Protein AF-A0A1H5GTV0-F1 (afdb_monomer_lite)

Radius of gyration: 33.2 Å; chains: 1; bounding box: 64×78×107 Å

pLDDT: mean 80.51, std 19.29, range [33.38, 98.75]

Structure (mmCIF, N/CA/C/O backbone):
data_AF-A0A1H5GTV0-F1
#
_entry.id   AF-A0A1H5GTV0-F1
#
loop_
_atom_site.group_PDB
_atom_site.id
_atom_site.type_symbol
_atom_site.label_atom_id
_atom_site.label_alt_id
_atom_site.label_comp_id
_atom_site.label_asym_id
_atom_site.label_entity_id
_atom_site.label_seq_id
_atom_site.pdbx_PDB_ins_code
_atom_site.Cartn_x
_atom_site.Cartn_y
_atom_site.Cartn_z
_atom_site.occupancy
_atom_site.B_iso_or_equiv
_atom_site.auth_seq_id
_atom_site.auth_comp_id
_atom_site.auth_asym_id
_atom_site.auth_atom_id
_atom_site.pdbx_PDB_model_num
ATOM 1 N N . MET A 1 1 ? 32.124 -64.318 -71.997 1.00 38.62 1 MET A N 1
ATOM 2 C CA . MET A 1 1 ? 33.163 -63.398 -71.486 1.00 38.62 1 MET A CA 1
ATOM 3 C C . MET A 1 1 ? 32.448 -62.224 -70.822 1.00 38.62 1 MET A C 1
ATOM 5 O O . MET A 1 1 ? 31.796 -61.453 -71.511 1.00 38.62 1 MET A O 1
ATOM 9 N N . ILE A 1 2 ? 32.434 -62.181 -69.488 1.00 40.75 2 ILE A N 1
ATOM 10 C CA . ILE A 1 2 ? 31.764 -61.141 -68.688 1.00 40.75 2 ILE A CA 1
ATOM 11 C C . ILE A 1 2 ? 32.607 -59.867 -68.754 1.00 40.75 2 ILE A C 1
ATOM 13 O O . ILE A 1 2 ? 33.813 -59.934 -68.526 1.00 40.75 2 ILE A O 1
ATOM 17 N N . ASN A 1 3 ? 31.994 -58.711 -69.017 1.00 38.91 3 ASN A N 1
ATOM 18 C CA . ASN A 1 3 ? 32.644 -57.432 -68.742 1.00 38.91 3 ASN A CA 1
ATOM 19 C C . ASN A 1 3 ? 31.648 -56.430 -68.146 1.00 38.91 3 ASN A C 1
ATOM 21 O O . ASN A 1 3 ? 30.817 -55.837 -68.832 1.00 38.91 3 ASN A O 1
ATOM 25 N N . LEU A 1 4 ? 31.739 -56.291 -66.822 1.00 50.94 4 LEU A N 1
ATOM 26 C CA . LEU A 1 4 ? 31.123 -55.240 -66.024 1.00 50.94 4 LEU A CA 1
ATOM 27 C C . LEU A 1 4 ? 31.683 -53.878 -66.450 1.00 50.94 4 LEU A C 1
ATOM 29 O O . LEU A 1 4 ? 32.868 -53.618 -66.243 1.00 50.94 4 LEU A O 1
ATOM 33 N N . LYS A 1 5 ? 30.824 -52.947 -66.879 1.00 46.97 5 LYS A N 1
ATOM 34 C CA . LYS A 1 5 ? 31.065 -51.515 -66.636 1.00 46.97 5 LYS A CA 1
ATOM 35 C C . LYS A 1 5 ? 29.767 -50.692 -66.630 1.00 46.97 5 LYS A C 1
ATOM 37 O O . LYS A 1 5 ? 29.297 -50.216 -67.650 1.00 46.97 5 LYS A O 1
ATOM 42 N N . LYS A 1 6 ? 29.321 -50.442 -65.392 1.00 53.03 6 LYS A N 1
ATOM 43 C CA . LYS A 1 6 ? 28.802 -49.163 -64.863 1.00 53.03 6 LYS A CA 1
ATOM 44 C C . LYS A 1 6 ? 27.323 -48.812 -65.105 1.00 53.03 6 LYS A C 1
ATOM 46 O O . LYS A 1 6 ? 26.967 -48.007 -65.955 1.00 53.03 6 LYS A O 1
ATOM 51 N N . LEU A 1 7 ? 26.520 -49.360 -64.189 1.00 46.00 7 LEU A N 1
ATOM 52 C CA . LEU A 1 7 ? 25.324 -48.808 -63.530 1.00 46.00 7 LEU A CA 1
ATOM 53 C C . LEU A 1 7 ? 25.080 -47.287 -63.737 1.00 46.00 7 LEU A C 1
ATOM 55 O O . LEU A 1 7 ? 25.911 -46.480 -63.307 1.00 46.00 7 LEU A O 1
ATOM 59 N N . PRO A 1 8 ? 23.906 -46.861 -64.249 1.00 48.12 8 PRO A N 1
ATOM 60 C CA . PRO A 1 8 ? 23.530 -45.444 -64.359 1.00 48.12 8 PRO A CA 1
ATOM 61 C C . PRO A 1 8 ? 23.118 -44.799 -63.017 1.00 48.12 8 PRO A C 1
ATOM 63 O O . PRO A 1 8 ? 22.805 -43.611 -62.971 1.00 48.12 8 PRO A O 1
ATOM 66 N N . ALA A 1 9 ? 23.166 -45.537 -61.904 1.00 54.66 9 ALA A N 1
ATOM 67 C CA . ALA A 1 9 ? 22.713 -45.075 -60.589 1.00 54.66 9 ALA A CA 1
ATOM 68 C C . ALA A 1 9 ? 23.654 -44.058 -59.899 1.00 54.66 9 ALA A C 1
ATOM 70 O O . ALA A 1 9 ? 23.235 -43.355 -58.984 1.00 54.66 9 ALA A O 1
ATOM 71 N N . LEU A 1 10 ? 24.912 -43.920 -60.344 1.00 48.91 10 LEU A N 1
ATOM 72 C CA . LEU A 1 10 ? 25.906 -43.052 -59.685 1.00 48.91 10 LEU A CA 1
ATOM 73 C C . LEU A 1 10 ? 26.010 -41.630 -60.278 1.00 48.91 10 LEU A C 1
ATOM 75 O O . LEU A 1 10 ? 26.738 -40.792 -59.748 1.00 48.91 10 LEU A O 1
ATOM 79 N N . ARG A 1 11 ? 25.296 -41.337 -61.377 1.00 46.72 11 ARG A N 1
ATOM 80 C CA . ARG A 1 11 ? 25.207 -39.975 -61.946 1.00 46.72 11 ARG A CA 1
ATOM 81 C C . ARG A 1 11 ? 24.073 -39.154 -61.330 1.00 46.72 11 ARG A C 1
ATOM 83 O O . ARG A 1 11 ? 24.246 -37.957 -61.135 1.00 46.72 11 ARG A O 1
ATOM 90 N N . PHE A 1 12 ? 22.977 -39.800 -60.934 1.00 50.78 12 PHE A N 1
ATOM 91 C CA . PHE A 1 12 ? 21.852 -39.134 -60.269 1.00 50.78 12 PHE A CA 1
ATOM 92 C C . PHE A 1 12 ? 22.121 -38.830 -58.786 1.00 50.78 12 PHE A C 1
ATOM 94 O O . PHE A 1 12 ? 21.605 -37.846 -58.266 1.00 50.78 12 PHE A O 1
ATOM 101 N N . LEU A 1 13 ? 23.017 -39.580 -58.128 1.00 50.31 13 LEU A N 1
ATOM 102 C CA . LEU A 1 13 ? 23.413 -39.314 -56.738 1.00 50.31 13 LEU A CA 1
ATOM 103 C C . LEU A 1 13 ? 24.274 -38.042 -56.588 1.00 50.31 13 LEU A C 1
ATOM 105 O O . LEU A 1 13 ? 24.208 -37.371 -55.564 1.00 50.31 13 LEU A O 1
ATOM 109 N N . LYS A 1 14 ? 25.047 -37.661 -57.618 1.00 51.34 14 LYS A N 1
ATOM 110 C CA . LYS A 1 14 ? 25.846 -36.419 -57.603 1.00 51.34 14 LYS A CA 1
ATOM 111 C C . LYS A 1 14 ? 25.036 -35.160 -57.918 1.00 51.34 14 LYS A C 1
ATOM 113 O O . LYS A 1 14 ? 25.484 -34.070 -57.581 1.00 51.34 14 LYS A O 1
ATOM 118 N N . LEU A 1 15 ? 23.857 -35.299 -58.527 1.00 51.72 15 LEU A N 1
ATOM 119 C CA . LEU A 1 15 ? 22.983 -34.165 -58.840 1.00 51.72 15 LEU A CA 1
ATOM 120 C C . LEU A 1 15 ? 22.127 -33.741 -57.632 1.00 51.72 15 LEU A C 1
ATOM 122 O O . LEU A 1 15 ? 21.755 -32.579 -57.522 1.00 51.72 15 LEU A O 1
ATOM 126 N N . PHE A 1 16 ? 21.873 -34.653 -56.687 1.00 51.97 16 PHE A N 1
ATOM 127 C CA . PHE A 1 16 ? 21.054 -34.382 -55.498 1.00 51.97 16 PHE A CA 1
ATOM 128 C C . PHE A 1 16 ? 21.821 -33.678 -54.358 1.00 51.97 16 PHE A C 1
ATOM 130 O O . PHE A 1 16 ? 21.220 -33.042 -53.499 1.00 51.97 16 PHE A O 1
ATOM 137 N N . VAL A 1 17 ? 23.159 -33.728 -54.365 1.00 55.53 17 VAL A N 1
ATOM 138 C CA . VAL A 1 17 ? 24.016 -33.134 -53.314 1.00 55.53 17 VAL A CA 1
ATOM 139 C C . VAL A 1 17 ? 24.286 -31.632 -53.538 1.00 55.53 17 VAL A C 1
ATOM 141 O O . VAL A 1 17 ? 24.725 -30.942 -52.623 1.00 55.53 17 VAL A O 1
ATOM 144 N N . LEU A 1 18 ? 23.965 -31.078 -54.714 1.00 53.81 18 LEU A N 1
ATOM 145 C CA . LEU A 1 18 ? 24.258 -29.675 -55.052 1.00 53.81 18 LEU A CA 1
ATOM 146 C C . LEU A 1 18 ? 23.161 -28.671 -54.630 1.00 53.81 18 LEU A C 1
ATOM 148 O O . LEU A 1 18 ? 23.347 -27.469 -54.781 1.00 53.81 18 LEU A O 1
ATOM 152 N N . ILE A 1 19 ? 22.026 -29.128 -54.086 1.00 55.78 19 ILE A N 1
ATOM 153 C CA . ILE A 1 19 ? 20.874 -28.252 -53.771 1.00 55.78 19 ILE A CA 1
ATOM 154 C C . ILE A 1 19 ? 20.843 -27.826 -52.284 1.00 55.78 19 ILE A C 1
ATOM 156 O O . ILE A 1 19 ? 20.108 -26.918 -51.912 1.00 55.78 19 ILE A O 1
ATOM 160 N N . ILE A 1 20 ? 21.700 -28.388 -51.422 1.00 56.00 20 ILE A N 1
ATOM 161 C CA . ILE A 1 20 ? 21.651 -28.143 -49.961 1.00 56.00 20 ILE A CA 1
ATOM 162 C C . ILE A 1 20 ? 22.485 -26.913 -49.522 1.00 56.00 20 ILE A C 1
ATOM 164 O O . ILE A 1 20 ? 22.462 -26.523 -48.361 1.00 56.00 20 ILE A O 1
ATOM 168 N N . VAL A 1 21 ? 23.190 -26.234 -50.437 1.00 54.91 21 VAL A N 1
ATOM 169 C CA . VAL A 1 21 ? 24.050 -25.070 -50.107 1.00 54.91 21 VAL A CA 1
ATOM 170 C C . VAL A 1 21 ? 23.490 -23.708 -50.533 1.00 54.91 21 VAL A C 1
ATOM 172 O O . VAL A 1 21 ? 24.156 -22.687 -50.364 1.00 54.91 21 VAL A O 1
ATOM 175 N N . LEU A 1 22 ? 22.243 -23.640 -51.007 1.00 51.62 22 LEU A N 1
ATOM 176 C CA . LEU A 1 22 ? 21.575 -22.367 -51.288 1.00 51.62 22 LEU A CA 1
ATOM 177 C C . LEU A 1 22 ? 20.896 -21.805 -50.034 1.00 51.62 22 LEU A C 1
ATOM 179 O O . LEU A 1 22 ? 19.688 -21.861 -49.849 1.00 51.62 22 LEU A O 1
ATOM 183 N N . SER A 1 23 ? 21.754 -21.189 -49.224 1.00 42.47 23 SER A N 1
ATOM 184 C CA . SER A 1 23 ? 21.505 -19.911 -48.564 1.00 42.47 23 SER A CA 1
ATOM 185 C C . SER A 1 23 ? 20.388 -19.880 -47.518 1.00 42.47 23 SER A C 1
ATOM 187 O O . SER A 1 23 ? 19.271 -19.416 -47.741 1.00 42.47 23 SER A O 1
ATOM 189 N N . CYS A 1 24 ? 20.778 -20.223 -46.287 1.00 45.84 24 CYS A N 1
ATOM 190 C CA . CYS A 1 24 ? 20.332 -19.455 -45.133 1.00 45.84 24 CYS A CA 1
ATOM 191 C C . CYS A 1 24 ? 20.710 -17.994 -45.403 1.00 45.84 24 CYS A C 1
ATOM 193 O O . CYS A 1 24 ? 21.855 -17.589 -45.187 1.00 45.84 24 CYS A O 1
ATOM 195 N N . SER A 1 25 ? 19.768 -17.204 -45.919 1.00 46.16 25 SER A N 1
ATOM 196 C CA . SER A 1 25 ? 19.901 -15.760 -45.878 1.00 46.16 25 SER A CA 1
ATOM 197 C C . SER A 1 25 ? 19.856 -15.376 -44.405 1.00 46.16 25 SER A C 1
ATOM 199 O O . SER A 1 25 ? 18.794 -15.098 -43.844 1.00 46.16 25 SER A O 1
ATOM 201 N N . GLN A 1 26 ? 21.022 -15.351 -43.759 1.00 52.97 26 GLN A N 1
ATOM 202 C CA . GLN A 1 26 ? 21.234 -14.430 -42.665 1.00 52.97 26 GLN A CA 1
ATOM 203 C C . GLN A 1 26 ? 21.031 -13.047 -43.274 1.00 52.97 26 GLN A C 1
ATOM 205 O O . GLN A 1 26 ? 21.976 -12.370 -43.676 1.00 52.97 26 GLN A O 1
ATOM 210 N N . SER A 1 27 ? 19.777 -12.593 -43.310 1.00 47.53 27 SER A N 1
ATOM 211 C CA . SER A 1 27 ? 19.550 -11.194 -43.050 1.00 47.53 27 SER A CA 1
ATOM 212 C C . SER A 1 27 ? 20.200 -10.997 -41.689 1.00 47.53 27 SER A C 1
ATOM 214 O O . SER A 1 27 ? 19.625 -11.338 -40.650 1.00 47.53 27 SER A O 1
ATOM 216 N N . LYS A 1 28 ? 21.428 -10.475 -41.688 1.00 46.12 28 LYS A N 1
ATOM 217 C CA . LYS A 1 28 ? 21.802 -9.543 -40.647 1.00 46.12 28 LYS A CA 1
ATOM 218 C C . LYS A 1 28 ? 20.681 -8.524 -40.722 1.00 46.12 28 LYS A C 1
ATOM 220 O O . LYS A 1 28 ? 20.693 -7.639 -41.570 1.00 46.12 28 LYS A O 1
ATOM 225 N N . LYS A 1 29 ? 19.639 -8.723 -39.907 1.00 41.28 29 LYS A N 1
ATOM 226 C CA . LYS A 1 29 ? 18.882 -7.592 -39.426 1.00 41.28 29 LYS A CA 1
ATOM 227 C C . LYS A 1 29 ? 20.004 -6.759 -38.864 1.00 41.28 29 LYS A C 1
ATOM 229 O O . LYS A 1 29 ? 20.631 -7.163 -37.884 1.00 41.28 29 LYS A O 1
ATOM 234 N N . GLU A 1 30 ? 20.361 -5.698 -39.580 1.00 39.78 30 GLU A N 1
ATOM 235 C CA . GLU A 1 30 ? 20.991 -4.583 -38.927 1.00 39.78 30 GLU A CA 1
ATOM 236 C C . GLU A 1 30 ? 20.186 -4.459 -37.650 1.00 39.78 30 GLU A C 1
ATOM 238 O O . GLU A 1 30 ? 18.960 -4.280 -37.681 1.00 39.78 30 GLU A O 1
ATOM 243 N N . THR A 1 31 ? 20.841 -4.704 -36.520 1.00 41.12 31 THR A N 1
ATOM 244 C CA . THR A 1 31 ? 20.391 -4.105 -35.293 1.00 41.12 31 THR A CA 1
ATOM 245 C C . THR A 1 31 ? 20.411 -2.640 -35.669 1.00 41.12 31 THR A C 1
ATOM 247 O O . THR A 1 31 ? 21.452 -1.989 -35.588 1.00 41.12 31 THR A O 1
ATOM 250 N N . LYS A 1 32 ? 19.276 -2.140 -36.190 1.00 37.19 32 LYS A N 1
ATOM 251 C CA . LYS A 1 32 ? 18.894 -0.751 -36.080 1.00 37.19 32 LYS A CA 1
ATOM 252 C C . LYS A 1 32 ? 19.260 -0.525 -34.639 1.00 37.19 32 LYS A C 1
ATOM 254 O O . LYS A 1 32 ? 18.668 -1.160 -33.763 1.00 37.19 32 LYS A O 1
ATOM 259 N N . LYS A 1 33 ? 20.345 0.218 -34.406 1.00 43.47 33 LYS A N 1
ATOM 260 C CA . LYS A 1 33 ? 20.568 0.835 -33.117 1.00 43.47 33 LYS A CA 1
ATOM 261 C C . LYS A 1 33 ? 19.256 1.557 -32.948 1.00 43.47 33 LYS A C 1
ATOM 263 O O . LYS A 1 33 ? 19.033 2.559 -33.625 1.00 43.47 33 LYS A O 1
ATOM 268 N N . THR A 1 34 ? 18.322 0.934 -32.229 1.00 37.34 34 THR A N 1
ATOM 269 C CA . THR A 1 34 ? 17.103 1.576 -31.807 1.00 37.34 34 THR A CA 1
ATOM 270 C C . THR A 1 34 ? 17.696 2.781 -31.149 1.00 37.34 34 THR A C 1
ATOM 272 O O . THR A 1 34 ? 18.473 2.631 -30.199 1.00 37.34 34 THR A O 1
ATOM 275 N N . THR A 1 35 ? 17.517 3.933 -31.796 1.00 33.38 35 THR A N 1
ATOM 276 C CA . THR A 1 35 ? 17.889 5.219 -31.250 1.00 33.38 35 THR A CA 1
ATOM 277 C C . THR A 1 35 ? 17.546 5.086 -29.789 1.00 33.38 35 THR A C 1
ATOM 279 O O . THR A 1 35 ? 16.403 4.726 -29.495 1.00 33.38 35 THR A O 1
ATOM 282 N N . ILE A 1 36 ? 18.543 5.168 -28.904 1.00 43.19 36 ILE A N 1
ATOM 283 C CA . ILE A 1 36 ? 18.299 5.092 -27.471 1.00 43.19 36 ILE A CA 1
ATOM 284 C C . ILE A 1 36 ? 17.478 6.350 -27.197 1.00 43.19 36 ILE A C 1
ATOM 286 O O . ILE A 1 36 ? 18.006 7.403 -26.859 1.00 43.19 36 ILE A O 1
ATOM 290 N N . THR A 1 37 ? 16.171 6.273 -27.444 1.00 46.62 37 THR A N 1
ATOM 291 C CA . THR A 1 37 ? 15.169 7.124 -26.850 1.00 46.62 37 THR A CA 1
ATOM 292 C C . THR A 1 37 ? 15.498 7.004 -25.387 1.00 46.62 37 THR A C 1
ATOM 294 O O . THR A 1 37 ? 15.455 5.884 -24.866 1.00 46.62 37 THR A O 1
ATOM 297 N N . LYS A 1 38 ? 15.957 8.102 -24.772 1.00 51.59 38 LYS A N 1
ATOM 298 C CA . LYS A 1 38 ? 16.212 8.168 -23.331 1.00 51.59 38 LYS A CA 1
ATOM 299 C C . LYS A 1 38 ? 15.112 7.362 -22.655 1.00 51.59 38 LYS A C 1
ATOM 301 O O . LYS A 1 38 ? 13.940 7.709 -22.780 1.00 51.59 38 LYS A O 1
ATOM 306 N N . SER A 1 39 ? 15.485 6.216 -22.089 1.00 72.06 39 SER A N 1
ATOM 307 C CA . SER A 1 39 ? 14.510 5.266 -21.575 1.00 72.06 39 SER A CA 1
ATOM 308 C C . SER A 1 39 ? 13.655 6.009 -20.556 1.00 72.06 39 SER A C 1
ATOM 310 O O . SER A 1 39 ? 14.205 6.597 -19.620 1.00 72.06 39 SER A O 1
ATOM 312 N N . GLY A 1 40 ? 12.329 5.997 -20.729 1.00 85.19 40 GLY A N 1
ATOM 313 C CA . GLY A 1 40 ? 11.401 6.637 -19.789 1.00 85.19 40 GLY A CA 1
ATOM 314 C C . GLY A 1 40 ? 11.577 6.144 -18.348 1.00 85.19 40 GLY A C 1
ATOM 315 O O . GLY A 1 40 ? 11.114 6.785 -17.414 1.00 85.19 40 GLY A O 1
ATOM 316 N N . MET A 1 41 ? 12.320 5.047 -18.163 1.00 91.25 41 MET A N 1
ATOM 317 C CA . MET A 1 41 ? 12.719 4.472 -16.883 1.00 91.25 41 MET A CA 1
ATOM 318 C C . MET A 1 41 ? 13.484 5.428 -15.968 1.00 91.25 41 MET A C 1
ATOM 320 O O . MET A 1 41 ? 13.477 5.208 -14.765 1.00 91.25 41 MET A O 1
ATOM 324 N N . ASN A 1 42 ? 14.129 6.460 -16.518 1.00 92.00 42 ASN A N 1
ATOM 325 C CA . ASN A 1 42 ? 14.904 7.440 -15.750 1.00 92.00 42 ASN A CA 1
ATOM 326 C C . ASN A 1 42 ? 14.212 8.812 -15.672 1.00 92.00 42 ASN A C 1
ATOM 328 O O . ASN A 1 42 ? 14.816 9.775 -15.209 1.00 92.00 42 ASN A O 1
ATOM 332 N N . ILE A 1 43 ? 12.979 8.930 -16.175 1.00 90.69 43 ILE A N 1
ATOM 333 C CA . ILE A 1 43 ? 12.208 10.172 -16.094 1.00 90.69 43 ILE A CA 1
ATOM 334 C C . ILE A 1 43 ? 11.469 10.175 -14.762 1.00 90.69 43 ILE A C 1
ATOM 336 O O . ILE A 1 43 ? 10.681 9.271 -14.482 1.00 90.69 43 ILE A O 1
ATOM 340 N N . THR A 1 44 ? 11.738 11.190 -13.946 1.00 92.75 44 THR A N 1
ATOM 341 C CA . THR A 1 44 ? 11.056 11.390 -12.669 1.00 92.75 44 THR A CA 1
ATOM 342 C C . THR A 1 44 ? 9.589 11.724 -12.907 1.00 92.75 44 THR A C 1
ATOM 344 O O . THR A 1 44 ? 9.277 12.638 -13.668 1.00 92.75 44 THR A O 1
ATOM 347 N N . ASN A 1 45 ? 8.704 11.016 -12.215 1.00 88.69 45 ASN A N 1
ATOM 348 C CA . ASN A 1 45 ? 7.280 11.320 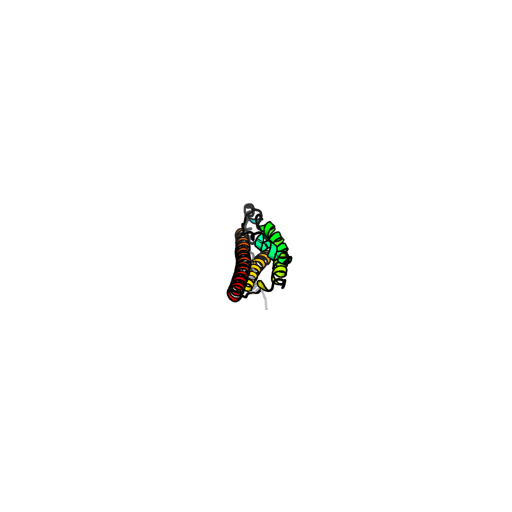-12.143 1.00 88.69 45 ASN A CA 1
ATOM 349 C C . ASN A 1 45 ? 6.928 11.702 -10.709 1.00 88.69 45 ASN A C 1
ATOM 351 O O . ASN A 1 45 ? 7.636 11.319 -9.774 1.00 88.69 45 ASN A O 1
ATOM 355 N N . SER A 1 46 ? 5.855 12.475 -10.553 1.00 86.56 46 SER A N 1
ATOM 356 C CA . SER A 1 46 ? 5.346 12.842 -9.240 1.00 86.56 46 SER A CA 1
ATOM 357 C C . SER A 1 46 ? 3.977 12.230 -9.001 1.00 86.56 46 SER A C 1
ATOM 359 O O . SER A 1 46 ? 3.130 12.215 -9.894 1.00 86.56 46 SER A O 1
ATOM 361 N N . TYR A 1 47 ? 3.784 11.735 -7.789 1.00 84.25 47 TYR A N 1
ATOM 362 C CA . TYR A 1 47 ? 2.572 11.097 -7.322 1.00 84.25 47 TYR A CA 1
ATOM 363 C C . TYR A 1 47 ? 2.184 11.745 -6.004 1.00 84.25 47 TYR A C 1
ATOM 365 O O . TYR A 1 47 ? 3.040 12.032 -5.171 1.00 84.25 47 TYR A O 1
ATOM 373 N N . THR A 1 48 ? 0.893 11.986 -5.819 1.00 74.88 48 THR A N 1
ATOM 374 C CA . THR A 1 48 ? 0.373 12.593 -4.600 1.00 74.88 48 THR A CA 1
ATOM 375 C C . THR A 1 48 ? -0.571 11.635 -3.906 1.00 74.88 48 THR A C 1
ATOM 377 O O . THR A 1 48 ? -1.299 10.854 -4.529 1.00 74.88 48 THR A O 1
ATOM 380 N N . TYR A 1 49 ? -0.572 11.700 -2.582 1.00 70.94 49 TYR A N 1
ATOM 381 C CA . TYR A 1 49 ? -1.520 10.970 -1.769 1.00 70.94 49 TYR A CA 1
ATOM 382 C C . TYR A 1 49 ? -2.003 11.838 -0.613 1.00 70.94 49 TYR A C 1
ATOM 384 O O . TYR A 1 49 ? -1.370 12.814 -0.215 1.00 70.94 49 TYR A O 1
ATOM 392 N N . ASN A 1 50 ? -3.189 11.516 -0.115 1.00 67.00 50 ASN A N 1
ATOM 393 C CA . ASN A 1 50 ? -3.784 12.217 1.001 1.00 67.00 50 ASN A CA 1
ATOM 394 C C . ASN A 1 50 ? -3.025 11.825 2.263 1.00 67.00 50 ASN A C 1
ATOM 396 O O . ASN A 1 50 ? -3.236 10.742 2.825 1.00 67.00 50 ASN A O 1
ATOM 400 N N . ASN A 1 51 ? -2.160 12.733 2.707 1.00 64.00 51 ASN A N 1
ATOM 401 C CA . ASN A 1 51 ? -1.538 12.642 4.012 1.00 64.00 51 ASN A CA 1
ATOM 402 C C . ASN A 1 51 ? -2.620 12.518 5.087 1.00 64.00 51 ASN A C 1
ATOM 404 O O . ASN A 1 51 ? -3.632 13.227 5.082 1.00 64.00 51 ASN A O 1
ATOM 408 N N . LEU A 1 52 ? -2.416 11.579 6.007 1.00 67.75 52 LEU A N 1
ATOM 409 C CA . LEU A 1 52 ? -3.278 11.459 7.169 1.00 67.75 52 LEU A CA 1
ATOM 410 C C . LEU A 1 52 ? -3.157 12.732 8.008 1.00 67.75 52 LEU A C 1
ATOM 412 O O . LEU A 1 52 ? -2.056 13.163 8.341 1.00 67.75 52 LEU A O 1
ATOM 416 N N . ASP A 1 53 ? -4.297 13.304 8.391 1.00 66.12 53 ASP A N 1
ATOM 417 C CA . ASP A 1 53 ? -4.325 14.416 9.338 1.00 66.12 53 ASP A CA 1
ATOM 418 C C . ASP A 1 53 ? -3.612 14.006 10.644 1.00 66.12 53 ASP A C 1
ATOM 420 O O . ASP A 1 53 ? -3.786 12.893 11.159 1.00 66.12 53 ASP A O 1
ATOM 424 N N . SER A 1 54 ? -2.805 14.934 11.162 1.00 65.00 54 SER A N 1
ATOM 425 C CA . SER A 1 54 ? -2.080 14.898 12.436 1.00 65.00 54 SER A CA 1
ATOM 426 C C . SER A 1 54 ? -2.835 14.211 13.583 1.00 65.00 54 SER A C 1
ATOM 428 O O . SER A 1 54 ? -2.253 13.428 14.338 1.00 65.00 54 SER A O 1
ATOM 430 N N . VAL A 1 55 ? -4.151 14.423 13.685 1.00 65.31 55 VAL A N 1
ATOM 431 C CA . VAL A 1 55 ? -5.005 13.826 14.723 1.00 65.31 55 VAL A CA 1
ATOM 432 C C . VAL A 1 55 ? -5.068 12.297 14.609 1.00 65.31 55 VAL A C 1
ATOM 434 O O . VAL A 1 55 ? -5.107 11.593 15.622 1.00 65.31 55 VAL A O 1
ATOM 437 N N . PHE A 1 56 ? -5.061 11.757 13.389 1.00 68.56 56 PHE A N 1
ATOM 438 C CA . PHE A 1 56 ? -5.044 10.313 13.146 1.00 68.56 56 PHE A CA 1
ATOM 439 C C . PHE A 1 56 ? -3.633 9.740 13.251 1.00 68.56 56 PHE A C 1
ATOM 441 O O . PHE A 1 56 ? -3.485 8.634 13.770 1.00 68.56 56 PHE A O 1
ATOM 448 N N . LEU A 1 57 ? -2.601 10.507 12.878 1.00 70.75 57 LEU A N 1
ATOM 449 C CA . LEU A 1 57 ? -1.202 10.119 13.091 1.00 70.75 57 LEU A CA 1
ATOM 450 C C . LEU A 1 57 ? -0.905 9.859 14.575 1.00 70.75 57 LEU A C 1
ATOM 452 O O . LEU A 1 57 ? -0.252 8.873 14.905 1.00 70.75 57 LEU A O 1
ATOM 456 N N . ILE A 1 58 ? -1.470 10.653 15.496 1.00 68.81 58 ILE A N 1
ATOM 457 C CA . ILE A 1 58 ? -1.346 10.408 16.946 1.00 68.81 58 ILE A CA 1
ATOM 458 C C . ILE A 1 58 ? -1.906 9.033 17.340 1.00 68.81 58 ILE A C 1
ATOM 460 O O . ILE A 1 58 ? -1.291 8.323 18.135 1.00 68.81 58 ILE A O 1
ATOM 464 N N . LYS A 1 59 ? -3.052 8.630 16.777 1.00 72.81 59 LYS A N 1
ATOM 465 C CA . LYS A 1 59 ? -3.670 7.322 17.060 1.00 72.81 59 LYS A CA 1
ATOM 466 C C . LYS A 1 59 ? -2.884 6.157 16.452 1.00 72.81 59 LYS A C 1
ATOM 468 O O . LYS A 1 59 ? -2.952 5.045 16.973 1.00 72.81 59 LYS A O 1
ATOM 473 N N . LEU A 1 60 ? -2.121 6.429 15.396 1.00 80.38 60 LEU A N 1
ATOM 474 C CA . LEU A 1 60 ? -1.246 5.478 14.717 1.00 80.38 60 LEU A CA 1
ATOM 475 C C . LEU A 1 60 ? 0.176 5.444 15.288 1.00 80.38 60 LEU A C 1
ATOM 477 O O . LEU A 1 60 ? 0.938 4.571 14.896 1.00 80.38 60 LEU A O 1
ATOM 481 N N . LYS A 1 61 ? 0.529 6.293 16.268 1.00 76.25 61 LYS A N 1
ATOM 482 C CA . LYS A 1 61 ? 1.870 6.307 16.897 1.00 76.25 61 LYS A CA 1
ATOM 483 C C . LYS A 1 61 ? 2.331 4.948 17.430 1.00 76.25 61 LYS A C 1
ATOM 485 O O . LYS A 1 61 ? 3.525 4.713 17.542 1.00 76.25 61 LYS A O 1
ATOM 490 N N . LYS A 1 62 ? 1.396 4.063 17.791 1.00 80.00 62 LYS A N 1
ATOM 491 C CA . LYS A 1 62 ? 1.705 2.706 18.274 1.00 80.00 62 LYS A CA 1
ATOM 492 C C . LYS A 1 62 ? 1.906 1.685 17.150 1.00 80.00 62 LYS A C 1
ATOM 494 O O . LYS A 1 62 ? 2.295 0.561 17.435 1.00 80.00 62 LYS A O 1
ATOM 499 N N . TRP A 1 63 ? 1.611 2.049 15.906 1.00 90.88 63 TRP A N 1
ATOM 500 C CA . TRP A 1 63 ? 1.709 1.180 14.741 1.00 90.88 63 TRP A CA 1
ATOM 501 C C . TRP A 1 63 ? 2.950 1.545 13.926 1.00 90.88 63 TRP A C 1
ATOM 503 O O . TRP A 1 63 ? 2.876 2.209 12.890 1.00 90.88 63 TRP A O 1
ATOM 513 N N . LYS A 1 64 ? 4.106 1.120 14.442 1.00 90.38 64 LYS A N 1
ATOM 514 C CA . LYS A 1 64 ? 5.415 1.427 13.862 1.00 90.38 64 LYS A CA 1
ATOM 515 C C . LYS A 1 64 ? 5.510 0.955 12.412 1.00 90.38 64 LYS A C 1
ATOM 517 O O . LYS A 1 64 ? 5.959 1.706 11.562 1.00 90.38 64 LYS A O 1
ATOM 522 N N . GLU A 1 65 ? 5.025 -0.244 12.115 1.00 93.94 65 GLU A N 1
ATOM 523 C CA . GLU A 1 65 ? 5.116 -0.856 10.790 1.00 93.94 65 GLU A CA 1
ATOM 524 C C . GLU A 1 65 ? 4.344 -0.063 9.729 1.00 93.94 65 GLU A C 1
ATOM 526 O O . GLU A 1 65 ? 4.793 0.038 8.592 1.00 93.94 65 GLU A O 1
ATOM 531 N N . TYR A 1 66 ? 3.207 0.543 10.094 1.00 92.25 66 TYR A N 1
ATOM 532 C CA . TYR A 1 66 ? 2.506 1.469 9.204 1.00 92.25 66 TYR A CA 1
ATOM 533 C C . TYR A 1 66 ? 3.291 2.767 9.003 1.00 92.25 66 TYR A C 1
ATOM 535 O O . TYR A 1 66 ? 3.338 3.273 7.887 1.00 92.25 66 TYR A O 1
ATOM 543 N N . SER A 1 67 ? 3.913 3.296 10.060 1.00 89.81 67 SER A N 1
ATOM 544 C CA . SER A 1 67 ? 4.755 4.493 9.956 1.00 89.81 67 SER A CA 1
ATOM 545 C C . SER A 1 67 ? 5.952 4.256 9.037 1.00 89.81 67 SER A C 1
ATOM 547 O O . SER A 1 67 ? 6.181 5.057 8.139 1.00 89.81 67 SER A O 1
ATOM 549 N N . ASP A 1 68 ? 6.659 3.137 9.218 1.00 92.62 68 ASP A N 1
ATOM 550 C CA . ASP A 1 68 ? 7.802 2.748 8.387 1.00 92.62 68 ASP A CA 1
ATOM 551 C C . ASP A 1 68 ? 7.378 2.608 6.913 1.00 92.62 68 ASP A C 1
ATOM 553 O O . ASP A 1 68 ? 8.054 3.094 6.009 1.00 92.62 68 ASP A O 1
ATOM 557 N N . LEU A 1 69 ? 6.222 1.979 6.661 1.00 94.44 69 LEU A N 1
ATOM 558 C CA . LEU A 1 69 ? 5.648 1.856 5.321 1.00 94.44 69 LEU A CA 1
ATOM 559 C C . LEU A 1 69 ? 5.304 3.223 4.707 1.00 94.44 69 LEU A C 1
ATOM 561 O O . LEU A 1 69 ? 5.635 3.472 3.549 1.00 94.44 69 LEU A O 1
ATOM 565 N N . ALA A 1 70 ? 4.625 4.094 5.456 1.00 91.75 70 ALA A N 1
ATOM 566 C CA . ALA A 1 70 ? 4.218 5.414 4.978 1.00 91.75 70 ALA A CA 1
ATOM 567 C C . ALA A 1 70 ? 5.435 6.301 4.668 1.00 91.75 70 ALA A C 1
ATOM 569 O O . ALA A 1 70 ? 5.478 6.955 3.629 1.00 91.75 70 ALA A O 1
ATOM 570 N N . GLU A 1 71 ? 6.453 6.271 5.527 1.00 90.88 71 GLU A N 1
ATOM 571 C CA . GLU A 1 71 ? 7.712 6.982 5.311 1.00 90.88 71 GLU A CA 1
ATOM 572 C C . GLU A 1 71 ? 8.453 6.461 4.075 1.00 90.88 71 GLU A C 1
ATOM 574 O O . GLU A 1 71 ? 8.950 7.248 3.270 1.00 90.88 71 GLU A O 1
ATOM 579 N N . PHE A 1 72 ? 8.473 5.143 3.863 1.00 94.19 72 PHE A N 1
ATOM 580 C CA . PHE A 1 72 ? 9.072 4.559 2.665 1.00 94.19 72 PHE A CA 1
ATOM 581 C C . PHE A 1 72 ? 8.332 4.972 1.385 1.00 94.19 72 PHE A C 1
ATOM 583 O O . PHE A 1 72 ? 8.964 5.291 0.378 1.00 94.19 72 PHE A O 1
ATOM 590 N N . LEU A 1 73 ? 6.997 5.036 1.422 1.00 93.12 73 LEU A N 1
ATOM 591 C CA . LEU A 1 73 ? 6.181 5.496 0.294 1.00 93.12 73 LEU A CA 1
ATOM 592 C C . LEU A 1 73 ? 6.403 6.973 -0.059 1.00 93.12 73 LEU A C 1
ATOM 594 O O . LEU A 1 73 ? 6.233 7.330 -1.223 1.00 93.12 73 LEU A O 1
ATOM 598 N N . ASN A 1 74 ? 6.859 7.819 0.870 1.00 89.69 74 ASN A N 1
ATOM 599 C CA . ASN A 1 74 ? 7.221 9.206 0.543 1.00 89.69 74 ASN A CA 1
ATOM 600 C C . ASN A 1 74 ? 8.338 9.280 -0.506 1.00 89.69 74 ASN A C 1
ATOM 602 O O . ASN A 1 74 ? 8.358 10.183 -1.337 1.00 89.69 74 ASN A O 1
ATOM 606 N N . GLN A 1 75 ? 9.235 8.291 -0.536 1.00 86.56 75 GLN A N 1
ATOM 607 C CA . GLN A 1 75 ? 10.294 8.209 -1.549 1.00 86.56 75 GLN A CA 1
ATOM 608 C C . GLN A 1 75 ? 9.728 7.968 -2.958 1.00 86.56 75 GLN A C 1
ATOM 610 O O . GLN A 1 75 ? 10.382 8.273 -3.953 1.00 86.56 75 GLN A O 1
ATOM 615 N N . TYR A 1 76 ? 8.502 7.445 -3.054 1.00 87.94 76 TYR A N 1
ATOM 616 C CA . TYR A 1 76 ? 7.809 7.200 -4.313 1.00 87.94 76 TYR A CA 1
ATOM 617 C C . TYR A 1 76 ? 7.007 8.417 -4.794 1.00 87.94 76 TYR A C 1
ATOM 619 O O . TYR A 1 76 ? 6.609 8.421 -5.953 1.00 87.94 76 TYR A O 1
ATOM 627 N N . GLU A 1 77 ? 6.792 9.462 -3.977 1.00 88.56 77 GLU A N 1
ATOM 628 C CA . GLU A 1 77 ? 6.074 10.684 -4.400 1.00 88.56 77 GLU A CA 1
ATOM 629 C C . GLU A 1 77 ? 6.789 11.423 -5.529 1.00 88.56 77 GLU A C 1
ATOM 631 O O . GLU A 1 77 ? 6.163 12.135 -6.314 1.00 88.56 77 GLU A O 1
ATOM 636 N N . LYS A 1 78 ? 8.111 11.272 -5.610 1.00 92.81 78 LYS A N 1
ATOM 637 C CA . LYS A 1 78 ? 8.938 11.811 -6.682 1.00 92.81 78 LYS A CA 1
ATOM 638 C C . LYS A 1 78 ? 10.033 10.808 -7.013 1.00 92.81 78 LYS A C 1
ATOM 640 O O . LYS A 1 78 ? 11.122 10.859 -6.455 1.00 92.81 78 LYS A O 1
ATOM 645 N N . THR A 1 79 ? 9.732 9.899 -7.933 1.00 94.19 79 THR A N 1
ATOM 646 C CA . THR A 1 79 ? 10.609 8.771 -8.263 1.00 94.19 79 THR A CA 1
ATOM 647 C C . THR A 1 79 ? 10.654 8.512 -9.762 1.00 94.19 79 THR A C 1
ATOM 649 O O . THR A 1 79 ? 9.778 8.933 -10.525 1.00 94.19 79 THR A O 1
ATOM 652 N N . THR A 1 80 ? 11.691 7.817 -10.205 1.00 95.75 80 THR A N 1
ATOM 653 C CA . THR A 1 80 ? 11.762 7.233 -11.544 1.00 95.75 80 THR A CA 1
ATOM 654 C C . THR A 1 80 ? 11.209 5.799 -11.538 1.00 95.75 80 THR A C 1
ATOM 656 O O . THR A 1 80 ? 11.299 5.106 -10.523 1.00 95.75 80 THR A O 1
ATOM 659 N N . PRO A 1 81 ? 10.692 5.281 -12.669 1.00 96.00 81 PRO A N 1
ATOM 660 C CA . PRO A 1 81 ? 10.322 3.867 -12.773 1.00 96.00 81 PRO A CA 1
ATOM 661 C C . PRO A 1 81 ? 11.444 2.907 -12.359 1.00 96.00 81 PRO A C 1
ATOM 663 O O . PRO A 1 81 ? 11.186 1.861 -11.769 1.00 96.00 81 PRO A O 1
ATOM 666 N N . ARG A 1 82 ? 12.700 3.253 -12.669 1.00 95.62 82 ARG A N 1
ATOM 667 C CA . ARG A 1 82 ? 13.868 2.451 -12.298 1.00 95.62 82 ARG A CA 1
ATOM 668 C C . ARG A 1 82 ? 14.044 2.378 -10.785 1.00 95.62 82 ARG A C 1
ATOM 670 O O . ARG A 1 82 ? 14.227 1.287 -10.259 1.00 95.62 82 ARG A O 1
ATOM 677 N N . GLU A 1 83 ? 14.002 3.515 -10.099 1.00 96.00 83 GLU A N 1
ATOM 678 C CA . GLU A 1 83 ? 14.114 3.563 -8.637 1.00 96.00 83 GLU A CA 1
ATOM 679 C C . GLU A 1 83 ? 12.963 2.811 -7.969 1.00 96.00 83 GLU A C 1
ATOM 681 O O . GLU A 1 83 ? 13.203 2.005 -7.073 1.00 96.00 83 GLU A O 1
ATOM 686 N N . ALA A 1 84 ? 11.735 2.994 -8.460 1.00 96.50 84 ALA A N 1
ATOM 687 C CA . ALA A 1 84 ? 10.572 2.269 -7.964 1.00 96.50 84 ALA A CA 1
ATOM 688 C C . ALA A 1 84 ? 10.737 0.745 -8.083 1.00 96.50 84 ALA A C 1
ATOM 690 O O . ALA A 1 84 ? 10.456 0.022 -7.132 1.00 96.50 84 ALA A O 1
ATOM 691 N N . LEU A 1 85 ? 11.237 0.240 -9.218 1.00 96.88 85 LEU A N 1
ATOM 692 C CA . LEU A 1 85 ? 11.513 -1.192 -9.381 1.00 96.88 85 LEU A CA 1
ATOM 693 C C . LEU A 1 85 ? 12.656 -1.674 -8.480 1.00 96.88 85 LEU A C 1
ATOM 695 O O . LEU A 1 85 ? 12.537 -2.736 -7.874 1.00 96.88 85 LEU A O 1
ATOM 699 N N . ASN A 1 86 ? 13.734 -0.896 -8.349 1.00 96.50 86 ASN A N 1
ATOM 700 C CA . ASN A 1 86 ? 14.859 -1.238 -7.471 1.00 96.50 86 ASN A CA 1
ATOM 701 C C . ASN A 1 86 ? 14.428 -1.359 -5.999 1.00 96.50 86 ASN A C 1
ATOM 703 O O . ASN A 1 86 ? 14.969 -2.179 -5.263 1.00 96.50 86 ASN A O 1
ATOM 707 N N . ASN A 1 87 ? 13.432 -0.573 -5.590 1.00 97.19 87 ASN A N 1
ATOM 708 C CA . ASN A 1 87 ? 12.916 -0.530 -4.224 1.00 97.19 87 ASN A CA 1
ATOM 709 C C . ASN A 1 87 ? 11.665 -1.407 -4.008 1.00 97.19 87 ASN A C 1
ATOM 711 O O . ASN A 1 87 ? 11.144 -1.465 -2.890 1.00 97.19 87 ASN A O 1
ATOM 715 N N . ALA A 1 88 ? 11.164 -2.095 -5.041 1.00 97.81 88 ALA A N 1
ATOM 716 C CA . ALA A 1 88 ? 9.878 -2.795 -4.994 1.00 97.81 88 ALA A CA 1
ATOM 717 C C . ALA A 1 88 ? 9.854 -3.959 -3.987 1.00 97.81 88 ALA A C 1
ATOM 719 O O . ALA A 1 88 ? 8.847 -4.189 -3.314 1.00 97.81 88 ALA A O 1
ATOM 720 N N . LEU A 1 89 ? 10.969 -4.686 -3.850 1.00 98.31 89 LEU A N 1
ATOM 721 C CA . LEU A 1 89 ? 11.077 -5.797 -2.897 1.00 98.31 89 LEU A CA 1
ATOM 722 C C . LEU A 1 89 ? 11.070 -5.315 -1.441 1.00 98.31 89 LEU A C 1
ATOM 724 O O . LEU A 1 89 ? 10.467 -5.965 -0.586 1.00 98.31 89 LEU A O 1
ATOM 728 N N . GLU A 1 90 ? 11.675 -4.160 -1.163 1.00 98.19 90 GLU A N 1
ATOM 729 C CA . GLU A 1 90 ? 11.633 -3.563 0.174 1.00 98.19 90 GLU A CA 1
ATOM 730 C C . GLU A 1 90 ? 10.224 -3.054 0.498 1.00 98.19 90 GLU A C 1
ATOM 732 O O . GLU A 1 90 ? 9.687 -3.365 1.564 1.00 98.19 90 GLU A O 1
ATOM 737 N N . LEU A 1 91 ? 9.559 -2.393 -0.461 1.00 98.12 91 LEU A N 1
ATOM 738 C CA . LEU A 1 91 ? 8.161 -1.979 -0.308 1.00 98.12 91 LEU A CA 1
ATOM 739 C C . LEU A 1 91 ? 7.247 -3.174 0.003 1.00 98.12 91 LEU A C 1
ATOM 741 O O . LEU A 1 91 ? 6.395 -3.092 0.892 1.00 98.12 91 LEU A O 1
ATOM 745 N N . LYS A 1 92 ? 7.445 -4.304 -0.688 1.00 98.38 92 LYS A N 1
ATOM 746 C CA . LYS A 1 92 ? 6.738 -5.568 -0.425 1.00 98.38 92 LYS A CA 1
ATOM 747 C C . LYS A 1 92 ? 6.945 -6.049 1.009 1.00 98.38 92 LYS A C 1
ATOM 749 O O . LYS A 1 92 ? 5.971 -6.395 1.681 1.00 98.38 92 LYS A O 1
ATOM 754 N N . ASN A 1 93 ? 8.183 -6.054 1.495 1.00 98.31 93 ASN A N 1
ATOM 755 C CA . ASN A 1 93 ? 8.498 -6.503 2.850 1.00 98.31 93 ASN A CA 1
ATOM 756 C C . ASN A 1 93 ? 7.857 -5.607 3.918 1.00 98.31 93 ASN A C 1
ATOM 758 O O . ASN A 1 93 ? 7.251 -6.117 4.864 1.00 98.31 93 ASN A O 1
ATOM 762 N N . LEU A 1 94 ? 7.951 -4.286 3.761 1.00 97.94 94 LEU A N 1
ATOM 763 C CA . LEU A 1 94 ? 7.332 -3.318 4.671 1.00 97.94 94 LEU A CA 1
ATOM 764 C C . LEU A 1 94 ? 5.807 -3.438 4.669 1.00 97.94 94 LEU A C 1
ATOM 766 O O . LEU A 1 94 ? 5.186 -3.472 5.730 1.00 97.94 94 LEU A O 1
ATOM 770 N N . THR A 1 95 ? 5.207 -3.597 3.488 1.00 97.56 95 THR A N 1
ATOM 771 C CA . THR A 1 95 ? 3.757 -3.779 3.337 1.00 97.56 95 THR A CA 1
ATOM 772 C C . THR A 1 95 ? 3.269 -5.025 4.064 1.00 97.56 95 THR A C 1
ATOM 774 O O . THR A 1 95 ? 2.291 -4.965 4.812 1.00 97.56 95 THR A O 1
ATOM 777 N N . LYS A 1 96 ? 3.988 -6.144 3.916 1.00 97.31 96 LYS A N 1
ATOM 778 C CA . LYS A 1 96 ? 3.686 -7.385 4.630 1.00 97.31 96 LYS A CA 1
ATOM 779 C C . LYS A 1 96 ? 3.776 -7.205 6.146 1.00 97.31 96 LYS A C 1
ATOM 781 O O . LYS A 1 96 ? 2.851 -7.588 6.855 1.00 97.31 96 LYS A O 1
ATOM 786 N N . LYS A 1 97 ? 4.848 -6.577 6.648 1.00 96.19 97 LYS A N 1
ATOM 787 C CA . LYS A 1 97 ? 5.006 -6.279 8.084 1.00 96.19 97 LYS A CA 1
ATOM 788 C C . LYS A 1 97 ? 3.854 -5.419 8.607 1.00 96.19 97 LYS A C 1
ATOM 790 O O . LYS A 1 97 ? 3.275 -5.749 9.637 1.00 96.19 97 LYS A O 1
ATOM 795 N N . ALA A 1 98 ? 3.474 -4.366 7.881 1.00 94.25 98 ALA A N 1
ATOM 796 C CA . ALA A 1 98 ? 2.354 -3.505 8.250 1.00 94.25 98 ALA A CA 1
ATOM 797 C C . ALA A 1 98 ? 1.031 -4.280 8.304 1.00 94.25 98 ALA A C 1
ATOM 799 O O . ALA A 1 98 ? 0.302 -4.177 9.287 1.00 94.25 98 ALA A O 1
ATOM 800 N N . LYS A 1 99 ? 0.736 -5.107 7.299 1.00 94.06 99 LYS A N 1
ATOM 801 C CA . LYS A 1 99 ? -0.471 -5.942 7.283 1.00 94.06 99 LYS A CA 1
ATOM 802 C C . LYS A 1 99 ? -0.509 -6.958 8.424 1.00 94.06 99 LYS A C 1
ATOM 804 O O . LYS A 1 99 ? -1.539 -7.091 9.085 1.00 94.06 99 LYS A O 1
ATOM 809 N N . ASP A 1 100 ? 0.595 -7.663 8.644 1.00 92.94 100 ASP A N 1
ATOM 810 C CA . ASP A 1 100 ? 0.673 -8.761 9.610 1.00 92.94 100 ASP A CA 1
ATOM 811 C C . ASP A 1 100 ? 0.785 -8.249 11.060 1.00 92.94 100 ASP A C 1
ATOM 813 O O . ASP A 1 100 ? 0.492 -8.976 12.014 1.00 92.94 100 ASP A O 1
ATOM 817 N N . SER A 1 101 ? 1.156 -6.978 11.251 1.00 87.12 101 SER A N 1
ATOM 818 C CA . SER A 1 101 ? 1.213 -6.348 12.568 1.00 87.12 101 SER A CA 1
ATOM 819 C C . SER A 1 101 ? -0.191 -6.238 13.190 1.00 87.12 101 SER A C 1
ATOM 821 O O . SER A 1 101 ? -1.048 -5.421 12.854 1.00 87.12 101 SER A O 1
ATOM 823 N N . ASN A 1 102 ? -0.463 -7.121 14.147 1.00 70.06 102 ASN A N 1
ATOM 824 C CA . ASN A 1 102 ? -1.789 -7.342 14.721 1.00 70.06 102 ASN A CA 1
ATOM 825 C C . ASN A 1 102 ? -2.190 -6.278 15.776 1.00 70.06 102 ASN A C 1
ATOM 827 O O . ASN A 1 102 ? -2.908 -6.592 16.733 1.00 70.06 102 ASN A O 1
ATOM 831 N N . ILE A 1 103 ? -1.728 -5.031 15.639 1.00 72.75 103 ILE A N 1
ATOM 832 C CA . ILE A 1 103 ? -1.573 -4.081 16.756 1.00 72.75 103 ILE A CA 1
ATOM 833 C C . ILE A 1 103 ? -2.891 -3.405 17.159 1.00 72.75 103 ILE A C 1
ATOM 835 O O . ILE A 1 103 ? -3.229 -3.358 18.342 1.00 72.75 103 ILE A O 1
ATOM 839 N N . ILE A 1 104 ? -3.684 -2.904 16.206 1.00 83.38 104 ILE A N 1
ATOM 840 C CA . ILE A 1 104 ? -4.852 -2.065 16.528 1.00 83.38 104 ILE A CA 1
ATOM 841 C C . ILE A 1 104 ? -6.153 -2.834 16.296 1.00 83.38 104 ILE A C 1
ATOM 843 O O . ILE A 1 104 ? -6.653 -2.925 15.177 1.00 83.38 104 ILE A O 1
ATOM 847 N N . LYS A 1 105 ? -6.749 -3.360 17.376 1.00 85.50 105 LYS A N 1
ATOM 848 C CA . LYS A 1 105 ? -8.018 -4.117 17.321 1.00 85.50 105 LYS A CA 1
ATOM 849 C C . LYS A 1 105 ? -9.146 -3.334 16.641 1.00 85.50 105 LYS A C 1
ATOM 851 O O . LYS A 1 105 ? -9.849 -3.903 15.814 1.00 85.50 105 LYS A O 1
ATOM 856 N N . THR A 1 106 ? -9.272 -2.036 16.925 1.00 85.69 106 THR A N 1
ATOM 857 C CA . THR A 1 106 ? -10.314 -1.163 16.354 1.00 85.69 106 THR A CA 1
ATOM 858 C C . THR A 1 106 ? -10.269 -1.098 14.825 1.00 85.69 106 THR A C 1
ATOM 860 O O . THR A 1 106 ? -11.305 -0.899 14.196 1.00 85.69 106 THR A O 1
ATOM 863 N N . LEU A 1 107 ? -9.097 -1.299 14.209 1.00 88.50 107 LEU A N 1
ATOM 864 C CA . LEU A 1 107 ? -8.955 -1.259 12.754 1.00 88.50 107 LEU A CA 1
ATOM 865 C C . LEU A 1 107 ? -9.362 -2.568 12.070 1.00 88.50 107 LEU A C 1
ATOM 867 O O . LEU A 1 107 ? -9.735 -2.505 10.904 1.00 88.50 107 LEU A O 1
ATOM 871 N N . LYS A 1 108 ? -9.389 -3.716 12.767 1.00 88.44 108 LYS A N 1
ATOM 872 C CA . LYS A 1 108 ? -9.593 -5.076 12.204 1.00 88.44 108 LYS A CA 1
ATOM 873 C C . LYS A 1 108 ? -11.034 -5.377 11.776 1.00 88.44 108 LYS A C 1
ATOM 875 O O . LYS A 1 108 ? -11.611 -6.412 12.093 1.00 88.44 108 LYS A O 1
ATOM 880 N N . THR A 1 109 ? -11.638 -4.449 11.053 1.00 93.19 109 THR A N 1
ATOM 881 C CA . THR A 1 109 ? -12.937 -4.624 10.411 1.00 93.19 109 THR A CA 1
ATOM 882 C C . THR A 1 109 ? -12.754 -5.335 9.065 1.00 93.19 109 THR A C 1
ATOM 884 O O . THR A 1 109 ? -11.741 -5.103 8.399 1.00 93.19 109 THR A O 1
ATOM 887 N N . PRO A 1 110 ? -13.736 -6.121 8.583 1.00 95.44 110 PRO A N 1
ATOM 888 C CA . PRO A 1 110 ? -13.651 -6.758 7.263 1.00 95.44 110 PRO A CA 1
ATOM 889 C C . PRO A 1 110 ? -13.348 -5.762 6.134 1.00 95.44 110 PRO A C 1
ATOM 891 O O . PRO A 1 110 ? -12.520 -6.008 5.264 1.00 95.44 110 PRO A O 1
ATOM 894 N N . ALA A 1 111 ? -13.955 -4.575 6.203 1.00 94.94 111 ALA A N 1
ATOM 895 C CA . ALA A 1 111 ? -13.759 -3.508 5.227 1.00 94.94 111 ALA A CA 1
ATOM 896 C C . ALA A 1 111 ? -12.349 -2.882 5.251 1.00 94.94 111 ALA A C 1
ATOM 898 O O . ALA A 1 111 ? -11.924 -2.313 4.245 1.00 94.94 111 ALA A O 1
ATOM 899 N N . PHE A 1 112 ? -11.651 -2.920 6.386 1.00 94.88 112 PHE A N 1
ATOM 900 C CA . PHE A 1 112 ? -10.244 -2.523 6.472 1.00 94.88 112 PHE A CA 1
ATOM 901 C C . PHE A 1 112 ? -9.340 -3.627 5.923 1.00 94.88 112 PHE A C 1
ATOM 903 O O . PHE A 1 112 ? -8.514 -3.341 5.062 1.00 94.88 112 PHE A O 1
ATOM 910 N N . ASN A 1 113 ? -9.574 -4.882 6.327 1.00 95.06 113 ASN A N 1
ATOM 911 C CA . ASN A 1 113 ? -8.818 -6.040 5.842 1.00 95.06 113 ASN A CA 1
ATOM 912 C C . ASN A 1 113 ? -8.867 -6.145 4.309 1.00 95.06 113 ASN A C 1
ATOM 914 O O . ASN A 1 113 ? -7.850 -6.375 3.665 1.00 95.06 113 ASN A O 1
ATOM 918 N N . ALA A 1 114 ? -10.028 -5.889 3.702 1.00 97.06 114 ALA A N 1
ATOM 919 C CA . ALA A 1 114 ? -10.153 -5.841 2.249 1.00 97.06 114 ALA A CA 1
ATOM 920 C C . ALA A 1 114 ? -9.238 -4.778 1.611 1.00 97.06 114 ALA A C 1
ATOM 922 O O . ALA A 1 114 ? -8.579 -5.051 0.615 1.00 97.06 114 ALA A O 1
ATOM 923 N N . ARG A 1 115 ? -9.158 -3.573 2.190 1.00 96.88 115 ARG A N 1
ATOM 924 C CA . ARG A 1 115 ? -8.358 -2.470 1.632 1.00 96.88 115 ARG A CA 1
ATOM 925 C C . ARG A 1 115 ? -6.861 -2.690 1.777 1.00 96.88 115 ARG A C 1
ATOM 927 O O . ARG A 1 115 ? -6.134 -2.406 0.835 1.00 96.88 115 ARG A O 1
ATOM 934 N N . ILE A 1 116 ? -6.410 -3.206 2.920 1.00 96.19 116 ILE A N 1
ATOM 935 C CA . ILE A 1 116 ? -4.987 -3.510 3.104 1.00 96.19 116 ILE A CA 1
ATOM 936 C C . ILE A 1 116 ? -4.544 -4.672 2.206 1.00 96.19 116 ILE A C 1
ATOM 938 O O . ILE A 1 116 ? -3.446 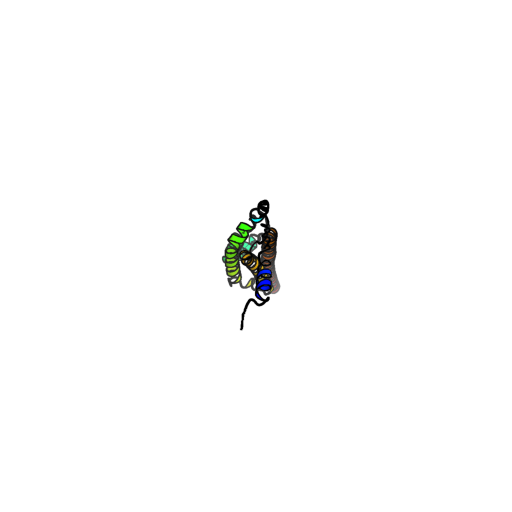-4.623 1.670 1.00 96.19 116 ILE A O 1
ATOM 942 N N . ASN A 1 117 ? -5.419 -5.653 1.950 1.00 97.56 117 ASN A N 1
ATOM 943 C CA . ASN A 1 117 ? -5.147 -6.722 0.985 1.00 97.56 117 ASN A CA 1
ATOM 944 C C . ASN A 1 117 ? -5.080 -6.198 -0.457 1.00 97.56 117 ASN A C 1
ATOM 946 O O . ASN A 1 117 ? -4.206 -6.603 -1.212 1.00 97.56 117 ASN A O 1
ATOM 950 N N . VAL A 1 118 ? -5.981 -5.289 -0.850 1.00 98.31 118 VAL A N 1
ATOM 951 C CA . VAL A 1 118 ? -5.912 -4.646 -2.175 1.00 98.31 118 VAL A CA 1
ATOM 952 C C . VAL A 1 118 ? -4.605 -3.869 -2.325 1.00 98.31 118 VAL A C 1
ATOM 954 O O . VAL A 1 118 ? -3.921 -4.036 -3.326 1.00 98.31 118 VAL A O 1
ATOM 957 N N . PHE A 1 119 ? -4.227 -3.078 -1.318 1.00 98.25 119 PHE A N 1
ATOM 958 C CA . PHE A 1 119 ? -2.949 -2.367 -1.313 1.00 98.25 119 PHE A CA 1
ATOM 959 C C . PHE A 1 119 ? -1.748 -3.322 -1.429 1.00 98.25 119 PHE A C 1
ATOM 961 O O . PHE A 1 119 ? -0.883 -3.121 -2.277 1.00 98.25 119 PHE A O 1
ATOM 968 N N . GLU A 1 120 ? -1.720 -4.399 -0.640 1.00 98.38 120 GLU A N 1
ATOM 969 C CA . GLU A 1 120 ? -0.671 -5.421 -0.725 1.00 98.38 120 GLU A CA 1
ATOM 970 C C . GLU A 1 120 ? -0.591 -6.053 -2.119 1.00 98.38 120 GLU A C 1
ATOM 972 O O . GLU A 1 120 ? 0.508 -6.221 -2.638 1.00 98.38 120 GLU A O 1
ATOM 977 N N . ASN A 1 121 ? -1.724 -6.346 -2.761 1.00 98.69 121 ASN A N 1
ATOM 978 C CA . ASN A 1 121 ? -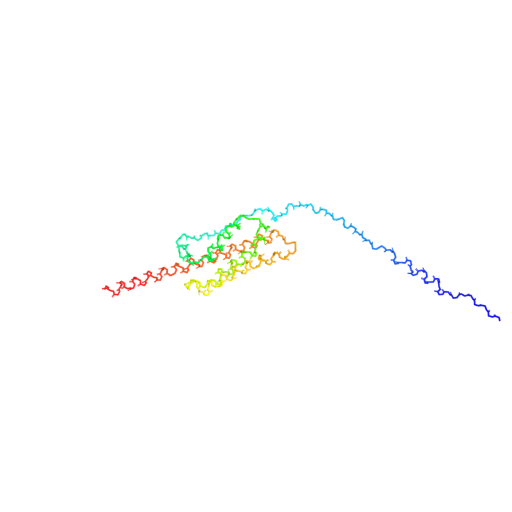1.739 -6.903 -4.114 1.00 98.69 121 ASN A CA 1
ATOM 979 C C . ASN A 1 121 ? -1.109 -5.953 -5.146 1.00 98.69 121 ASN A C 1
ATOM 981 O O . ASN A 1 121 ? -0.365 -6.409 -6.014 1.00 98.69 121 ASN A O 1
ATOM 985 N N . GLU A 1 122 ? -1.357 -4.643 -5.048 1.00 98.62 122 GLU A N 1
ATOM 986 C CA . GLU A 1 122 ? -0.719 -3.663 -5.938 1.00 98.62 122 GLU A CA 1
ATOM 987 C C . GLU A 1 122 ? 0.799 -3.583 -5.707 1.00 98.62 122 GLU A C 1
ATOM 989 O O . GLU A 1 122 ? 1.575 -3.438 -6.655 1.00 98.62 122 GLU A O 1
ATOM 994 N N . VAL A 1 123 ? 1.247 -3.729 -4.461 1.00 98.62 123 VAL A N 1
ATOM 995 C CA . VAL A 1 123 ? 2.677 -3.784 -4.132 1.00 98.62 123 VAL A CA 1
ATOM 996 C C . VAL A 1 123 ? 3.321 -5.080 -4.637 1.00 98.62 123 VAL A C 1
ATOM 998 O O . VAL A 1 123 ? 4.404 -5.040 -5.222 1.00 98.62 123 VAL A O 1
ATOM 1001 N N . LEU A 1 124 ? 2.657 -6.227 -4.464 1.00 98.75 124 LEU A N 1
ATOM 1002 C CA . LEU A 1 124 ? 3.119 -7.515 -4.990 1.00 98.75 124 LEU A CA 1
ATOM 1003 C C . LEU A 1 124 ? 3.261 -7.468 -6.509 1.00 98.75 124 LEU A C 1
ATOM 1005 O O . LEU A 1 124 ? 4.280 -7.900 -7.035 1.00 98.75 124 LEU A O 1
ATOM 1009 N N . ARG A 1 125 ? 2.304 -6.848 -7.201 1.00 98.56 125 ARG A N 1
ATOM 1010 C CA . ARG A 1 125 ? 2.371 -6.664 -8.650 1.00 98.56 125 ARG A CA 1
ATOM 1011 C C . ARG A 1 125 ? 3.580 -5.832 -9.080 1.00 98.56 125 ARG A C 1
ATOM 1013 O O . ARG A 1 125 ? 4.220 -6.186 -10.064 1.00 98.56 125 ARG A O 1
ATOM 1020 N N . LEU A 1 126 ? 3.931 -4.765 -8.357 1.00 98.31 126 LEU A N 1
ATOM 1021 C CA . LEU A 1 126 ? 5.158 -4.008 -8.642 1.00 98.31 126 LEU A CA 1
ATOM 1022 C C . LEU A 1 126 ? 6.416 -4.860 -8.416 1.00 98.31 126 LEU A C 1
ATOM 1024 O O . LEU A 1 126 ? 7.342 -4.807 -9.222 1.00 98.31 126 LEU A O 1
ATOM 1028 N N . ALA A 1 127 ? 6.445 -5.665 -7.352 1.00 98.44 127 ALA A N 1
ATOM 1029 C CA . ALA A 1 127 ? 7.540 -6.599 -7.107 1.00 98.44 127 ALA A CA 1
ATOM 1030 C C . ALA A 1 127 ? 7.659 -7.644 -8.229 1.00 98.44 127 ALA A C 1
ATOM 1032 O O . ALA A 1 127 ? 8.764 -7.913 -8.695 1.00 98.44 127 ALA A O 1
ATOM 1033 N N . ASP A 1 128 ? 6.544 -8.174 -8.730 1.00 98.44 128 ASP A N 1
ATOM 1034 C CA . ASP A 1 128 ? 6.541 -9.127 -9.843 1.00 98.44 128 ASP A CA 1
ATOM 1035 C C . ASP A 1 128 ? 7.083 -8.495 -11.136 1.00 98.44 128 ASP A C 1
ATOM 1037 O O . ASP A 1 128 ? 7.792 -9.146 -11.906 1.00 98.44 128 ASP A O 1
ATOM 1041 N N . MET A 1 129 ? 6.840 -7.196 -11.351 1.00 97.88 129 MET A N 1
ATOM 1042 C CA . MET A 1 129 ? 7.374 -6.460 -12.504 1.00 97.88 129 MET A CA 1
ATOM 1043 C C . MET A 1 129 ? 8.905 -6.384 -12.527 1.00 97.88 129 MET A C 1
ATOM 1045 O O . MET A 1 129 ? 9.469 -6.188 -13.602 1.00 97.88 129 MET A O 1
ATOM 1049 N N . THR A 1 130 ? 9.586 -6.589 -11.393 1.00 96.81 130 THR A N 1
ATOM 1050 C CA . THR A 1 130 ? 11.060 -6.649 -11.345 1.00 96.81 130 THR A CA 1
ATOM 1051 C C . THR A 1 130 ? 11.635 -7.845 -12.110 1.00 96.81 130 THR A C 1
ATOM 1053 O O . THR A 1 130 ? 12.783 -7.795 -12.549 1.00 96.81 130 THR A O 1
ATOM 1056 N N . TYR A 1 131 ? 10.831 -8.891 -12.327 1.00 95.88 131 TYR A N 1
ATOM 1057 C CA . TYR A 1 131 ? 11.222 -10.104 -13.045 1.00 95.88 131 TYR A CA 1
ATOM 1058 C C . TYR A 1 131 ? 10.797 -10.102 -14.519 1.00 95.88 131 TYR A C 1
ATOM 1060 O O . TYR A 1 131 ? 11.142 -11.026 -15.255 1.00 95.88 131 TYR A O 1
ATOM 1068 N N . ILE A 1 132 ? 10.048 -9.089 -14.973 1.00 92.38 132 ILE A N 1
ATOM 1069 C CA . ILE A 1 132 ? 9.561 -9.019 -16.354 1.00 92.38 132 ILE A CA 1
ATOM 1070 C C . ILE A 1 132 ? 10.661 -8.439 -17.257 1.00 92.38 132 ILE A C 1
ATOM 1072 O O . ILE A 1 132 ? 11.024 -7.265 -17.110 1.00 92.38 132 ILE A O 1
ATOM 1076 N N . PRO A 1 133 ? 11.177 -9.205 -18.237 1.00 83.69 133 PRO A N 1
ATOM 1077 C CA . PRO A 1 133 ? 12.144 -8.673 -19.185 1.00 83.69 133 PRO A CA 1
ATOM 1078 C C . PRO A 1 133 ? 11.487 -7.603 -20.067 1.00 83.69 133 PRO A C 1
ATOM 1080 O O . PRO A 1 133 ? 10.376 -7.784 -20.561 1.00 83.69 133 PRO A O 1
ATOM 1083 N N . ALA A 1 134 ? 12.197 -6.494 -20.293 1.00 87.50 134 ALA A N 1
ATOM 1084 C CA . ALA A 1 134 ? 11.759 -5.384 -21.148 1.00 87.50 134 ALA A CA 1
ATOM 1085 C C . ALA A 1 134 ? 10.434 -4.698 -20.731 1.00 87.50 134 ALA A C 1
ATOM 1087 O O . ALA A 1 134 ? 9.684 -4.229 -21.588 1.00 87.50 134 ALA A O 1
ATOM 1088 N N . ILE A 1 135 ? 10.160 -4.587 -19.424 1.00 92.94 135 ILE A N 1
ATOM 1089 C CA . ILE A 1 135 ? 9.020 -3.814 -18.906 1.00 92.94 135 ILE A CA 1
ATOM 1090 C C . ILE A 1 135 ? 9.091 -2.333 -19.321 1.00 92.94 135 ILE A C 1
ATOM 1092 O O . ILE A 1 135 ? 10.164 -1.720 -19.312 1.00 92.94 135 ILE A O 1
ATOM 1096 N N . SER A 1 136 ? 7.951 -1.736 -19.688 1.00 95.38 136 SER A N 1
ATOM 1097 C CA . SER A 1 136 ? 7.903 -0.326 -20.087 1.00 95.38 136 SER A CA 1
ATOM 1098 C C . SER A 1 136 ? 7.747 0.612 -18.887 1.00 95.38 136 SER A C 1
ATOM 1100 O O . SER A 1 136 ? 7.087 0.296 -17.896 1.00 95.38 136 SER A O 1
ATOM 1102 N N . SER A 1 137 ? 8.285 1.828 -19.001 1.00 95.25 137 SER A N 1
ATOM 1103 C CA . SER A 1 137 ? 8.119 2.866 -17.975 1.00 95.25 137 SER A CA 1
ATOM 1104 C C . SER A 1 137 ? 6.657 3.254 -17.750 1.00 95.25 137 SER A C 1
ATOM 1106 O O . SER A 1 137 ? 6.278 3.579 -16.632 1.00 95.25 137 SER A O 1
ATOM 1108 N N . GLN A 1 138 ? 5.824 3.192 -18.793 1.00 94.75 138 GLN A N 1
ATOM 1109 C CA . GLN A 1 138 ? 4.390 3.481 -18.700 1.00 94.75 138 GLN A CA 1
ATOM 1110 C C . GLN A 1 138 ? 3.668 2.457 -17.821 1.00 94.75 138 GLN A C 1
ATOM 1112 O O . GLN A 1 138 ? 2.844 2.835 -16.994 1.00 94.75 138 GLN A O 1
ATOM 1117 N N . GLN A 1 139 ? 4.001 1.170 -17.967 1.00 96.44 139 GLN A N 1
ATOM 1118 C CA . GLN A 1 139 ? 3.430 0.114 -17.130 1.00 96.44 139 GLN A CA 1
ATOM 1119 C C . GLN A 1 139 ? 3.832 0.301 -15.667 1.00 96.44 139 GLN A C 1
ATOM 1121 O O . GLN A 1 139 ? 2.982 0.200 -14.787 1.00 96.44 139 GLN A O 1
ATOM 1126 N N . VAL A 1 140 ? 5.110 0.600 -15.409 1.00 96.94 140 VAL A N 1
ATOM 1127 C CA . VAL A 1 140 ? 5.618 0.827 -14.046 1.00 96.94 140 VAL A CA 1
ATOM 1128 C C . VAL A 1 140 ? 4.947 2.042 -13.413 1.00 96.94 140 VAL A C 1
ATOM 1130 O O . VAL A 1 140 ? 4.423 1.935 -12.310 1.00 96.94 140 VAL A O 1
ATOM 1133 N N . ASN A 1 141 ? 4.878 3.167 -14.127 1.00 96.12 141 ASN A N 1
ATOM 1134 C CA . ASN A 1 141 ? 4.184 4.362 -13.647 1.00 96.12 141 ASN A CA 1
ATOM 1135 C C . ASN A 1 141 ? 2.721 4.074 -13.321 1.00 96.12 141 ASN A C 1
ATOM 1137 O O . ASN A 1 141 ? 2.240 4.460 -12.258 1.00 96.12 141 ASN A O 1
ATOM 1141 N N . LYS A 1 142 ? 2.029 3.327 -14.191 1.00 96.44 142 LYS A N 1
ATOM 1142 C CA . LYS A 1 142 ? 0.640 2.953 -13.936 1.00 96.44 142 LYS A CA 1
ATOM 1143 C C . LYS A 1 142 ? 0.493 2.119 -12.664 1.00 96.44 142 LYS A C 1
ATOM 1145 O O . LYS A 1 142 ? -0.470 2.288 -11.922 1.00 96.44 142 LYS A O 1
ATOM 1150 N N . GLN A 1 143 ? 1.454 1.240 -12.399 1.00 97.81 143 GLN A N 1
ATOM 1151 C CA . GLN A 1 143 ? 1.456 0.450 -11.178 1.00 97.81 143 GLN A CA 1
ATOM 1152 C C . GLN A 1 143 ? 1.696 1.313 -9.931 1.00 97.81 143 GLN A C 1
ATOM 1154 O O . GLN A 1 143 ? 1.035 1.109 -8.915 1.00 97.81 143 GLN A O 1
ATOM 1159 N N . ILE A 1 144 ? 2.576 2.314 -10.013 1.00 96.50 144 ILE A N 1
ATOM 1160 C CA . ILE A 1 144 ? 2.808 3.268 -8.919 1.00 96.50 144 ILE A CA 1
ATOM 1161 C C . ILE A 1 144 ? 1.531 4.079 -8.627 1.00 96.50 144 ILE A C 1
ATOM 1163 O O . ILE A 1 144 ? 1.151 4.220 -7.466 1.00 96.50 144 ILE A O 1
ATOM 1167 N N . GLU A 1 145 ? 0.802 4.532 -9.655 1.00 95.94 145 GLU A N 1
ATOM 1168 C CA . GLU A 1 145 ? -0.507 5.188 -9.474 1.00 95.94 145 GLU A CA 1
ATOM 1169 C C . GLU A 1 145 ? -1.502 4.301 -8.709 1.00 95.94 145 GLU A C 1
ATOM 1171 O O . GLU A 1 145 ? -2.200 4.772 -7.807 1.00 95.94 145 GLU A O 1
ATOM 1176 N N . ASN A 1 146 ? -1.567 3.009 -9.045 1.00 96.94 146 ASN A N 1
ATOM 1177 C CA . ASN A 1 146 ? -2.458 2.060 -8.376 1.00 96.94 146 ASN A CA 1
ATOM 1178 C C . ASN A 1 146 ? -2.067 1.848 -6.904 1.00 96.94 146 ASN A C 1
ATOM 1180 O O . ASN A 1 146 ? -2.943 1.776 -6.035 1.00 96.94 146 ASN A O 1
ATOM 1184 N N . ILE A 1 147 ? -0.764 1.802 -6.602 1.00 97.44 147 ILE A N 1
ATOM 1185 C CA . ILE A 1 147 ? -0.244 1.736 -5.228 1.00 97.44 147 ILE A CA 1
ATOM 1186 C C . ILE A 1 147 ? -0.703 2.960 -4.429 1.00 97.44 147 ILE A C 1
ATOM 1188 O O . ILE A 1 147 ? -1.295 2.805 -3.362 1.00 97.44 147 ILE A O 1
ATOM 1192 N N . PHE A 1 148 ? -0.527 4.176 -4.952 1.00 95.19 148 PHE A N 1
ATOM 1193 C CA . PHE A 1 148 ? -0.965 5.385 -4.244 1.00 95.19 148 PHE A CA 1
ATOM 1194 C C . PHE A 1 148 ? -2.488 5.475 -4.105 1.00 95.19 148 PHE A C 1
ATOM 1196 O O . PHE A 1 148 ? -2.998 5.857 -3.050 1.00 95.19 148 PHE A O 1
ATOM 1203 N N . SER A 1 149 ? -3.240 5.070 -5.129 1.00 94.81 149 SER A N 1
ATOM 1204 C CA . SER A 1 149 ? -4.705 5.015 -5.076 1.00 94.81 149 SER A CA 1
ATOM 1205 C C . SER A 1 149 ? -5.208 4.051 -3.990 1.00 94.81 149 SER A C 1
ATOM 1207 O O . SER A 1 149 ? -6.057 4.403 -3.162 1.00 94.81 149 SER A O 1
ATOM 1209 N N . SER A 1 150 ? -4.641 2.845 -3.926 1.00 96.56 150 SER A N 1
ATOM 1210 C CA . SER A 1 150 ? -5.007 1.847 -2.916 1.00 96.56 150 SER A CA 1
ATOM 1211 C C . SER A 1 150 ? -4.550 2.246 -1.506 1.00 96.56 150 SER A C 1
ATOM 1213 O O . SER A 1 150 ? -5.321 2.082 -0.554 1.00 96.56 150 SER A O 1
ATOM 1215 N N . PHE A 1 151 ? -3.379 2.877 -1.365 1.00 94.88 151 PHE A N 1
ATOM 1216 C CA . PHE A 1 151 ? -2.910 3.443 -0.096 1.00 94.88 151 PHE A CA 1
ATOM 1217 C C . PHE A 1 151 ? -3.833 4.563 0.411 1.00 94.88 151 PHE A C 1
ATOM 1219 O O . PHE A 1 151 ? -4.236 4.573 1.574 1.00 94.88 151 PHE A O 1
ATOM 1226 N N . ASN A 1 152 ? -4.289 5.450 -0.478 1.00 92.50 152 ASN A N 1
ATOM 1227 C CA . ASN A 1 152 ? -5.282 6.480 -0.158 1.00 92.50 152 ASN A CA 1
ATOM 1228 C C . ASN A 1 152 ? -6.614 5.898 0.322 1.00 92.50 152 ASN A C 1
ATOM 1230 O O . ASN A 1 152 ? -7.223 6.407 1.271 1.00 92.50 152 ASN A O 1
ATOM 1234 N N . SER A 1 153 ? -7.074 4.822 -0.316 1.00 94.44 153 SER A N 1
ATOM 1235 C CA . SER A 1 153 ? -8.282 4.104 0.099 1.00 94.44 153 SER A CA 1
ATOM 1236 C C . SER A 1 153 ? -8.123 3.500 1.498 1.00 94.44 153 SER A C 1
ATOM 1238 O O . SER A 1 153 ? -9.027 3.627 2.335 1.00 94.44 153 SER A O 1
ATOM 1240 N N . LEU A 1 154 ? -6.964 2.894 1.785 1.00 93.56 154 LEU A N 1
ATOM 1241 C CA . LEU A 1 154 ? -6.614 2.372 3.107 1.00 93.56 154 LEU A CA 1
ATOM 1242 C C . LEU A 1 154 ? -6.631 3.486 4.165 1.00 93.56 154 LEU A C 1
ATOM 1244 O O . LEU A 1 154 ? -7.343 3.368 5.167 1.00 93.56 154 LEU A O 1
ATOM 1248 N N . ASN A 1 155 ? -5.946 4.599 3.900 1.00 92.00 155 ASN A N 1
ATOM 1249 C CA . ASN A 1 155 ? -5.863 5.756 4.795 1.00 92.00 155 ASN A CA 1
ATOM 1250 C C . ASN A 1 155 ? -7.243 6.358 5.081 1.00 92.00 155 ASN A C 1
ATOM 1252 O O . ASN A 1 155 ? -7.620 6.573 6.236 1.00 92.00 155 ASN A O 1
ATOM 1256 N N . SER A 1 156 ? -8.057 6.533 4.041 1.00 91.44 156 SER A N 1
ATOM 1257 C CA . SER A 1 156 ? -9.435 7.017 4.170 1.00 91.44 156 SER A CA 1
ATOM 1258 C C . SER A 1 156 ? -10.281 6.102 5.056 1.00 91.44 156 SER A C 1
ATOM 1260 O O . SER A 1 156 ? -11.114 6.571 5.839 1.00 91.44 156 SER A O 1
ATOM 1262 N N . LYS A 1 157 ? -10.060 4.783 4.994 1.00 93.00 157 LYS A N 1
ATOM 1263 C CA . LYS A 1 157 ? -10.782 3.845 5.855 1.00 93.00 157 LYS A CA 1
ATOM 1264 C C . LYS A 1 157 ? -10.330 3.904 7.305 1.00 93.00 157 LYS A C 1
ATOM 1266 O O . LYS A 1 157 ? -11.191 3.849 8.184 1.00 93.00 157 LYS A O 1
ATOM 1271 N N . ILE A 1 158 ? -9.030 4.039 7.551 1.00 91.31 158 ILE A N 1
ATOM 1272 C CA . ILE A 1 158 ? -8.480 4.259 8.894 1.00 91.31 158 ILE A CA 1
ATOM 1273 C C . ILE A 1 158 ? -9.139 5.498 9.520 1.00 91.31 158 ILE A C 1
ATOM 1275 O O . ILE A 1 158 ? -9.704 5.415 10.614 1.00 91.31 158 ILE A O 1
ATOM 1279 N N . ILE A 1 159 ? -9.178 6.613 8.781 1.00 90.06 159 ILE A N 1
ATOM 1280 C CA . ILE A 1 159 ? -9.855 7.852 9.193 1.00 90.06 159 ILE A CA 1
ATOM 1281 C C . ILE A 1 159 ? -11.327 7.588 9.529 1.00 90.06 159 ILE A C 1
ATOM 1283 O O . ILE A 1 159 ? -11.797 7.960 10.606 1.00 90.06 159 ILE A O 1
ATOM 1287 N N . ALA A 1 160 ? -12.066 6.934 8.630 1.00 91.69 160 ALA A N 1
ATOM 1288 C CA . ALA A 1 160 ? -13.491 6.674 8.816 1.00 91.69 160 ALA A CA 1
ATOM 1289 C C . ALA A 1 160 ? -13.780 5.812 10.058 1.00 91.69 160 ALA A C 1
ATOM 1291 O O . ALA A 1 160 ? -14.737 6.084 10.784 1.00 91.69 160 ALA A O 1
ATOM 1292 N N . ILE A 1 161 ? -12.950 4.799 10.332 1.00 91.81 161 ILE A N 1
ATOM 1293 C CA . ILE A 1 161 ? -13.077 3.960 11.531 1.00 91.81 161 ILE A CA 1
ATOM 1294 C C . ILE A 1 161 ? -12.896 4.805 12.793 1.00 91.81 161 ILE A C 1
ATOM 1296 O O . ILE A 1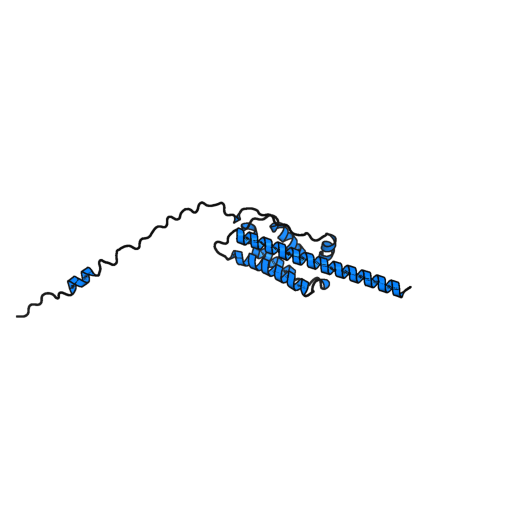 161 ? -13.731 4.744 13.692 1.00 91.81 161 ILE A O 1
ATOM 1300 N N . TYR A 1 162 ? -11.860 5.641 12.851 1.00 89.50 162 TYR A N 1
ATOM 1301 C CA . TYR A 1 162 ? -11.614 6.478 14.023 1.00 89.50 162 TYR A CA 1
ATOM 1302 C C . TYR A 1 162 ? -12.629 7.607 14.207 1.00 89.50 162 TYR A C 1
ATOM 1304 O O . TYR A 1 162 ? -12.905 7.983 15.347 1.00 89.50 162 TYR A O 1
ATOM 1312 N N . LYS A 1 163 ? -13.184 8.154 13.119 1.00 89.94 163 LYS A N 1
ATOM 1313 C CA . LYS A 1 163 ? -14.302 9.106 13.191 1.00 89.94 163 LYS A CA 1
ATOM 1314 C C . LYS A 1 163 ? -15.543 8.435 13.779 1.00 89.94 163 LYS A C 1
ATOM 1316 O O . LYS A 1 163 ? -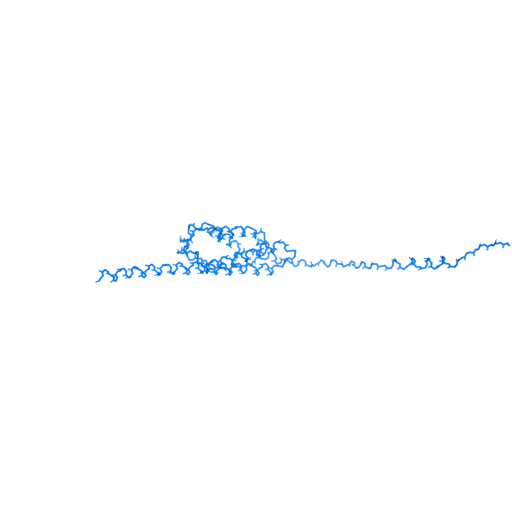16.147 8.994 14.689 1.00 89.94 163 LYS A O 1
ATOM 1321 N N . LYS A 1 164 ? -15.868 7.217 13.325 1.00 91.00 164 LYS A N 1
ATOM 1322 C CA . LYS A 1 164 ? -16.972 6.418 13.878 1.00 91.00 164 LYS A CA 1
ATOM 1323 C C . LYS A 1 164 ? -16.762 6.105 15.361 1.00 91.00 164 LYS A C 1
ATOM 1325 O O . LYS A 1 164 ? -17.685 6.265 16.147 1.00 91.00 164 LYS A O 1
ATOM 1330 N N . ASP A 1 165 ? -15.555 5.701 15.745 1.00 88.19 165 ASP A N 1
ATOM 1331 C CA . ASP A 1 165 ? -15.210 5.426 17.143 1.00 88.19 165 ASP A CA 1
ATOM 1332 C C . ASP A 1 165 ? -15.376 6.671 18.033 1.00 88.19 165 ASP A C 1
ATOM 1334 O O . ASP A 1 165 ? -16.038 6.615 19.067 1.00 88.19 165 ASP A O 1
ATOM 1338 N N . LYS A 1 166 ? -14.875 7.832 17.582 1.00 87.88 166 LYS A N 1
ATOM 1339 C CA . LYS A 1 166 ? -15.052 9.112 18.288 1.00 87.88 166 LYS A CA 1
ATOM 1340 C C . LYS A 1 166 ? -16.533 9.472 18.456 1.00 87.88 166 LYS A C 1
ATOM 1342 O O . LYS A 1 166 ? -16.928 9.838 19.557 1.00 87.88 166 LYS A O 1
ATOM 1347 N N . PHE A 1 167 ? -17.327 9.349 17.392 1.00 89.25 167 PHE A N 1
ATOM 1348 C CA . PHE A 1 167 ? -18.764 9.636 17.420 1.00 89.25 167 PHE A CA 1
ATOM 1349 C C . PHE A 1 167 ? -19.523 8.708 18.379 1.00 89.25 167 PHE A C 1
ATOM 1351 O O . PHE A 1 167 ? -20.310 9.161 19.201 1.00 89.25 167 PHE A O 1
ATOM 1358 N N . ASN A 1 168 ? -19.243 7.405 18.336 1.00 88.25 168 ASN A N 1
ATOM 1359 C CA . ASN A 1 168 ? -19.878 6.447 19.239 1.00 88.25 168 ASN A CA 1
ATOM 1360 C C . ASN A 1 168 ? -19.556 6.742 20.711 1.00 88.25 168 ASN A C 1
ATOM 1362 O O . ASN A 1 168 ? -20.406 6.549 21.576 1.00 88.25 168 ASN A O 1
ATOM 1366 N N . ASN A 1 169 ? -18.339 7.203 21.004 1.00 86.75 169 ASN A N 1
ATOM 1367 C CA . ASN A 1 169 ? -17.949 7.558 22.365 1.00 86.75 169 ASN A CA 1
ATOM 1368 C C . ASN A 1 169 ? -18.623 8.852 22.846 1.00 86.75 169 ASN A C 1
ATOM 1370 O O . ASN A 1 169 ? -18.996 8.910 24.012 1.00 86.75 169 ASN A O 1
ATOM 1374 N N . SER A 1 170 ? -18.840 9.851 21.979 1.00 84.25 170 SER A N 1
ATOM 1375 C CA . SER A 1 170 ? -19.591 11.055 22.365 1.00 84.25 170 SER A CA 1
ATOM 1376 C C . SER A 1 170 ? -21.068 10.756 22.636 1.00 84.25 170 SER A C 1
ATOM 1378 O O . SER A 1 170 ? -21.585 11.189 23.656 1.00 84.25 170 SER A O 1
ATOM 1380 N N . VAL A 1 171 ? -21.720 9.931 21.807 1.00 82.88 171 VAL A N 1
ATOM 1381 C CA . VAL A 1 171 ? -23.136 9.560 22.015 1.00 82.88 171 VAL A CA 1
ATOM 1382 C C . VAL A 1 171 ? -23.341 8.816 23.340 1.00 82.88 171 VAL A C 1
ATOM 1384 O O . VAL A 1 171 ? -24.275 9.115 24.077 1.00 82.88 171 VAL A O 1
ATOM 1387 N N . LYS A 1 172 ? -22.441 7.888 23.694 1.00 81.75 172 LYS A N 1
ATOM 1388 C CA . LYS A 1 172 ? -22.503 7.178 24.986 1.00 81.75 172 LYS A CA 1
ATOM 1389 C C . LYS A 1 172 ? -22.411 8.123 26.182 1.00 81.75 172 LYS A C 1
ATOM 1391 O O . LYS A 1 172 ? -23.072 7.897 27.189 1.00 81.75 172 LYS A O 1
ATOM 1396 N N . ILE A 1 173 ? -21.569 9.151 26.086 1.00 75.75 173 ILE A N 1
ATOM 1397 C CA . ILE A 1 173 ? -21.425 10.161 27.137 1.00 75.75 173 ILE A CA 1
ATOM 1398 C C . ILE A 1 173 ? -22.747 10.927 27.299 1.00 75.75 173 ILE A C 1
ATOM 1400 O O . ILE A 1 173 ? -23.231 11.072 28.421 1.00 75.75 173 ILE A O 1
ATOM 1404 N N . ASP A 1 174 ? -23.375 11.325 26.193 1.00 74.44 174 ASP A N 1
ATOM 1405 C CA . ASP A 1 174 ? -24.658 12.036 26.210 1.00 74.44 174 ASP A CA 1
ATOM 1406 C C . ASP A 1 174 ? -25.797 11.178 26.797 1.00 74.44 174 ASP A C 1
ATOM 1408 O O . ASP A 1 174 ? -26.599 11.668 27.595 1.00 74.44 174 ASP A O 1
ATOM 1412 N N . GLU A 1 175 ? -25.851 9.881 26.468 1.00 79.50 175 GLU A N 1
ATOM 1413 C CA . GLU A 1 175 ? -26.814 8.932 27.050 1.00 79.50 175 GLU A CA 1
ATOM 1414 C C . GLU A 1 175 ? -26.654 8.795 28.570 1.00 79.50 175 GLU A C 1
ATOM 1416 O O . GLU A 1 175 ? -27.648 8.771 29.301 1.00 79.50 175 GLU A O 1
ATOM 1421 N N . VAL A 1 176 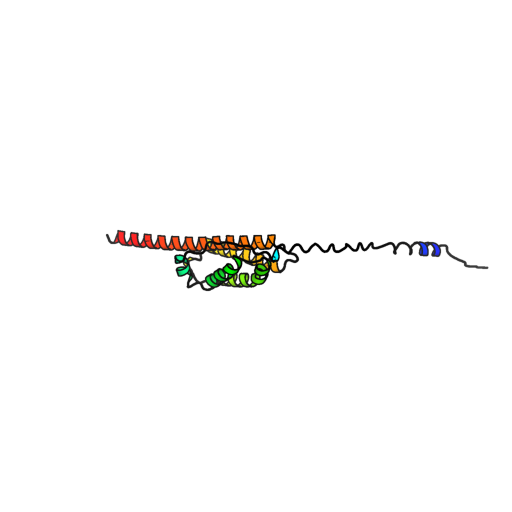? -25.410 8.743 29.062 1.00 80.56 176 VAL A N 1
ATOM 1422 C CA . VAL A 1 176 ? -25.115 8.706 30.502 1.00 80.56 176 VAL A CA 1
ATOM 1423 C C . VAL A 1 176 ? -25.604 9.984 31.183 1.00 80.56 176 VAL A C 1
ATOM 1425 O O . VAL A 1 176 ? -26.297 9.899 32.197 1.00 80.56 176 VAL A O 1
ATOM 1428 N N . PHE A 1 177 ? -25.321 11.160 30.616 1.00 79.88 177 PHE A N 1
ATOM 1429 C CA . PHE A 1 177 ? -25.782 12.432 31.182 1.00 79.88 177 PHE A CA 1
ATOM 1430 C C . PHE A 1 177 ? -27.305 12.572 31.174 1.00 79.88 177 PHE A C 1
ATOM 1432 O O . PHE A 1 177 ? -27.870 13.115 32.121 1.00 79.88 177 PHE A O 1
ATOM 1439 N N . LYS A 1 178 ? -27.988 12.041 30.153 1.00 79.69 178 LYS A N 1
ATOM 1440 C CA . LYS A 1 178 ? -29.455 12.028 30.095 1.00 79.69 178 LYS A CA 1
ATOM 1441 C C . LYS A 1 178 ? -30.090 11.128 31.162 1.00 79.69 178 LYS A C 1
ATOM 1443 O O . LYS A 1 178 ? -31.223 11.377 31.541 1.00 79.69 178 LYS A O 1
ATOM 1448 N N . LYS A 1 179 ? -29.387 10.095 31.639 1.00 74.62 179 LYS A N 1
ATOM 1449 C CA . LYS A 1 179 ? -29.887 9.156 32.660 1.00 74.62 179 LYS A CA 1
ATOM 1450 C C . LYS A 1 179 ? -29.699 9.654 34.102 1.00 74.62 179 LYS A C 1
ATOM 1452 O O . LYS A 1 179 ? -30.346 9.137 35.005 1.00 74.62 179 LYS A O 1
ATOM 1457 N N . ILE A 1 180 ? -28.788 10.604 34.320 1.00 76.88 180 ILE A N 1
ATOM 1458 C CA . ILE A 1 180 ? -28.468 11.168 35.647 1.00 76.88 180 ILE A CA 1
ATOM 1459 C C . ILE A 1 180 ? -29.278 12.453 35.926 1.00 76.88 180 ILE A C 1
ATOM 1461 O O . ILE A 1 180 ? -29.270 12.960 37.045 1.00 76.88 180 ILE A O 1
ATOM 1465 N N . ARG A 1 181 ? -29.985 12.971 34.918 1.00 59.03 181 ARG A N 1
ATOM 1466 C CA . ARG A 1 181 ? -30.877 14.130 35.011 1.00 59.03 181 ARG A CA 1
ATOM 1467 C C . ARG A 1 181 ? -32.329 13.685 35.124 1.00 59.03 181 ARG A C 1
ATOM 1469 O O . ARG A 1 181 ? -33.082 14.402 35.812 1.00 59.03 181 ARG A O 1
#

Secondary structure (DSSP, 8-state):
-------THHHHHHHHTTSTTS-----------------GGGS-EE----PPPHHHHHHHTT-HHHHHHHHHHHTTTEE-HHHHHHTHHHHHHHHHHHHH----GGG--HHHHHHHHHHHHHHHHHHHHTTSTT--HHHHHHHHHHHHHHHHHHHHHHHHHHHHHHHHHHHHHHHHHHHH-

Sequence (181 aa):
MINLKKLPALRFLKLFVLIIVLSCSQSKKETKKTTITKSGMNITNSYTYNNLDSVFLIKLKKWKEYSDLAEFLNQYEKTTPREALNNALELKNLTKKAKDSNIIKTLKTPAFNARINVFENEVLRLADMTYIPAISSQQVNKQIENIFSSFNSLNSKIIAIYKKDKFNNSVKIDEVFKKIR

Foldseek 3Di:
DDDDDDDPVVVVVVVVVPPPPPDPPPPPPPPPVPPPPVAQQQPKDADDADDFPPVLVVVCVQQVLVVVLVVVCVDVRIDGLNVLLVCLVVNLVSLVCSLVPPDDPLQPDPQLNVLSVQLSVLSVVSPVVNPDPPDGRVVSVVSSNSNRVSVNSNSVSSVVSVVVVVVVVVVVVVVVVVVVD